Protein AF-A0A661IUL3-F1 (afdb_monomer_lite)

Secondary structure (DSSP, 8-state):
--HHHHHHHHHHHHHHHT----SEETTEEP-SS---HHHHHHHHHHHHHHHSGGGGT-HHHHHHHHHHHHHHHHHHHTT-HHHHHHHHHHHHHHHHHHHT-

Foldseek 3Di:
DPPVVVVVVVVVVVVVVPPPQDQDQLPHGDPDPDDPCLSVLLVVLLVLLCVAPLCVVCVVLSVQLSVLQNVLRVCVSVVNNVSSSVSSVVSSVSSVVSNVD

Sequence (101 aa):
MRKKDWLLMAVILGLLVAGCARRSYFGVPNEAIGVPNEFEETRAAIERAEKSPGAVYCPERVARAKELASRGARTYWACNTRMAMALLARARQLAKEAELC

Structure (mmCIF, N/CA/C/O backbone):
data_AF-A0A661IUL3-F1
#
_entry.id   AF-A0A661IUL3-F1
#
loop_
_atom_site.group_PDB
_atom_site.id
_atom_site.type_symbol
_atom_site.label_atom_id
_atom_site.label_alt_id
_atom_site.label_comp_id
_atom_site.label_asym_id
_atom_site.label_entity_id
_atom_site.label_seq_id
_atom_site.pdbx_PDB_ins_code
_atom_site.Cartn_x
_atom_site.Cartn_y
_atom_site.Cartn_z
_atom_site.occupancy
_atom_site.B_iso_or_equiv
_atom_site.auth_seq_id
_atom_site.auth_comp_id
_atom_site.auth_asym_id
_atom_site.auth_atom_id
_atom_site.pdbx_PDB_model_num
ATOM 1 N N . MET A 1 1 ? 32.103 37.236 -8.219 1.00 56.44 1 MET A N 1
ATOM 2 C CA . MET A 1 1 ? 30.647 36.964 -8.218 1.00 56.44 1 MET A CA 1
ATOM 3 C C . MET A 1 1 ? 29.949 38.099 -7.489 1.00 56.44 1 MET A C 1
ATOM 5 O O . MET A 1 1 ? 30.371 38.422 -6.383 1.00 56.44 1 MET A O 1
ATOM 9 N N . ARG A 1 2 ? 28.967 38.771 -8.102 1.00 76.31 2 ARG A N 1
ATOM 10 C CA . ARG A 1 2 ? 28.240 39.858 -7.420 1.00 76.31 2 ARG A CA 1
ATOM 11 C C . ARG A 1 2 ? 27.318 39.243 -6.361 1.00 76.31 2 ARG A C 1
ATOM 13 O O . ARG A 1 2 ? 26.835 38.131 -6.547 1.00 76.31 2 ARG A O 1
ATOM 20 N N . LYS A 1 3 ? 27.028 39.961 -5.265 1.00 68.88 3 LYS A N 1
ATOM 21 C CA . LYS A 1 3 ? 26.131 39.487 -4.177 1.00 68.88 3 LYS A CA 1
ATOM 22 C C . LYS A 1 3 ? 24.788 38.939 -4.693 1.00 68.88 3 LYS A C 1
ATOM 24 O O . LYS A 1 3 ? 24.260 37.981 -4.142 1.00 68.88 3 LYS A O 1
ATOM 29 N N . LYS A 1 4 ? 24.274 39.521 -5.782 1.00 71.88 4 LYS A N 1
ATOM 30 C CA . LYS A 1 4 ? 23.044 39.102 -6.470 1.00 71.88 4 LYS A CA 1
ATOM 31 C C . LYS A 1 4 ? 23.159 37.720 -7.133 1.00 71.88 4 LYS A C 1
ATOM 33 O O . LYS A 1 4 ? 22.201 36.958 -7.081 1.00 71.88 4 LYS A O 1
ATOM 38 N N . ASP A 1 5 ? 24.328 37.375 -7.673 1.00 78.19 5 ASP A N 1
ATOM 39 C CA . ASP A 1 5 ? 24.590 36.060 -8.278 1.00 78.19 5 ASP A CA 1
ATOM 40 C C . ASP A 1 5 ? 24.655 34.963 -7.202 1.00 78.19 5 ASP A C 1
ATOM 42 O O . ASP A 1 5 ? 24.194 33.846 -7.416 1.00 78.19 5 ASP A O 1
ATOM 46 N N . TRP A 1 6 ? 25.171 35.298 -6.012 1.00 78.69 6 TRP A N 1
ATOM 47 C CA . TRP A 1 6 ? 25.252 34.372 -4.878 1.00 78.69 6 TRP A CA 1
ATOM 48 C C . TRP A 1 6 ? 23.877 34.089 -4.254 1.00 78.69 6 TRP A C 1
ATOM 50 O O . TRP A 1 6 ? 23.557 32.942 -3.958 1.00 78.69 6 TRP A O 1
ATOM 60 N N . LEU A 1 7 ? 23.030 35.119 -4.139 1.00 79.75 7 LEU A N 1
ATOM 61 C CA . LEU A 1 7 ? 21.634 34.982 -3.706 1.00 79.75 7 LEU A CA 1
ATOM 62 C C . LEU A 1 7 ? 20.801 34.144 -4.685 1.00 79.75 7 LEU A C 1
ATOM 64 O O . LEU A 1 7 ? 20.068 33.258 -4.255 1.00 79.75 7 LEU A O 1
ATOM 68 N N . LEU A 1 8 ? 20.941 34.377 -5.994 1.00 80.94 8 LEU A N 1
ATOM 69 C CA . LEU A 1 8 ? 20.254 33.577 -7.014 1.00 80.94 8 LEU A CA 1
ATOM 70 C C . LEU A 1 8 ? 20.706 32.113 -6.982 1.00 80.94 8 LEU A C 1
ATOM 72 O O . LEU A 1 8 ? 19.863 31.221 -7.010 1.00 80.94 8 LEU A O 1
ATOM 76 N N . MET A 1 9 ? 22.009 31.859 -6.842 1.00 78.44 9 MET A N 1
ATOM 77 C CA . MET A 1 9 ? 22.530 30.497 -6.698 1.00 78.44 9 MET A CA 1
ATOM 78 C C . MET A 1 9 ? 22.034 29.804 -5.426 1.00 78.44 9 MET A C 1
ATOM 80 O O . MET A 1 9 ? 21.674 28.634 -5.487 1.00 78.44 9 MET A O 1
ATOM 84 N N . ALA A 1 10 ? 21.948 30.508 -4.294 1.00 78.94 10 ALA A N 1
ATOM 85 C CA . ALA A 1 10 ? 21.418 29.942 -3.053 1.00 78.94 10 ALA A CA 1
ATOM 86 C C . ALA A 1 10 ? 19.926 29.575 -3.161 1.00 78.94 10 ALA A C 1
ATOM 88 O O . ALA A 1 10 ? 19.511 28.530 -2.664 1.00 78.94 10 ALA A O 1
ATOM 89 N N . VAL A 1 11 ? 19.126 30.394 -3.855 1.00 77.12 11 VAL A N 1
ATOM 90 C CA . VAL A 1 11 ? 17.700 30.118 -4.100 1.00 77.12 11 VAL A CA 1
ATOM 91 C C . VAL A 1 11 ? 17.518 28.933 -5.053 1.00 77.12 11 VAL A C 1
ATOM 93 O O . VAL A 1 11 ? 16.715 28.046 -4.774 1.00 77.12 11 VAL A O 1
ATOM 96 N N . ILE A 1 12 ? 18.294 28.867 -6.139 1.00 73.38 12 ILE A N 1
ATOM 97 C CA . ILE A 1 12 ? 18.256 27.747 -7.094 1.00 73.38 12 ILE A CA 1
ATOM 98 C C . ILE A 1 12 ? 18.695 26.440 -6.414 1.00 73.38 12 ILE A C 1
ATOM 100 O O . ILE A 1 12 ? 18.043 25.411 -6.583 1.00 73.38 12 ILE A O 1
ATOM 104 N N . LEU A 1 13 ? 19.751 26.481 -5.595 1.00 68.38 13 LEU A N 1
ATOM 105 C CA . LEU A 1 13 ? 20.226 25.319 -4.843 1.00 68.38 13 LEU A CA 1
ATOM 106 C C . LEU A 1 13 ? 19.202 24.870 -3.787 1.00 68.38 13 LEU A C 1
ATOM 108 O O . LEU A 1 13 ? 18.976 23.675 -3.638 1.00 68.38 13 LEU A O 1
ATOM 112 N N . GLY A 1 14 ? 18.529 25.806 -3.108 1.00 63.72 14 GLY A N 1
ATOM 113 C CA . GLY A 1 14 ? 17.458 25.500 -2.152 1.00 63.72 14 GLY A CA 1
ATOM 114 C C . GLY A 1 14 ? 16.232 24.842 -2.797 1.00 63.72 14 GLY A C 1
ATOM 115 O O . GLY A 1 14 ? 15.665 23.909 -2.231 1.00 63.72 14 GLY A O 1
ATOM 116 N N . LEU A 1 15 ? 15.859 25.265 -4.010 1.00 61.94 15 LEU A N 1
ATOM 117 C CA . LEU A 1 15 ? 14.748 24.675 -4.768 1.00 61.94 15 LEU A CA 1
ATOM 118 C C . LEU A 1 15 ? 15.052 23.244 -5.248 1.00 61.94 15 LEU A C 1
ATOM 120 O O . LEU A 1 15 ? 14.143 22.419 -5.304 1.00 61.94 15 LEU A O 1
ATOM 124 N N . LEU A 1 16 ? 16.318 22.920 -5.533 1.00 57.91 16 LEU A N 1
ATOM 125 C CA . LEU A 1 16 ? 16.741 21.581 -5.970 1.00 57.91 16 LEU A CA 1
ATOM 126 C C . LEU A 1 16 ? 16.664 20.523 -4.854 1.00 57.91 16 LEU A C 1
ATOM 128 O O . LEU A 1 16 ? 16.401 19.357 -5.138 1.00 57.91 16 LEU A O 1
ATOM 132 N N . VAL A 1 17 ? 16.840 20.910 -3.584 1.00 56.53 17 VAL A N 1
ATOM 133 C CA . VAL A 1 17 ? 16.736 19.984 -2.434 1.00 56.53 17 VAL A CA 1
ATOM 134 C C . VAL A 1 17 ? 15.273 19.737 -2.028 1.00 56.53 17 VAL A C 1
ATOM 136 O O . VAL A 1 17 ? 14.960 18.720 -1.414 1.00 56.53 17 VAL A O 1
ATOM 139 N N . ALA A 1 18 ? 14.360 20.632 -2.418 1.00 53.41 18 ALA A N 1
ATOM 140 C CA . ALA A 1 18 ? 12.927 20.548 -2.129 1.00 53.41 18 ALA A CA 1
ATOM 141 C C . ALA A 1 18 ? 12.126 19.717 -3.150 1.00 53.41 18 ALA A C 1
ATOM 143 O O . ALA A 1 18 ? 10.898 19.658 -3.071 1.00 53.41 18 ALA A O 1
ATOM 144 N N . GLY A 1 19 ? 12.796 19.052 -4.099 1.00 51.00 19 GLY A N 1
ATOM 145 C CA . GLY A 1 19 ? 12.186 18.012 -4.922 1.00 51.00 19 GLY A CA 1
ATOM 146 C C . GLY A 1 19 ? 11.823 16.806 -4.055 1.00 51.00 19 GLY A C 1
ATOM 147 O O . GLY A 1 19 ? 12.554 15.821 -4.018 1.00 51.00 19 GLY A O 1
ATOM 148 N N . CYS A 1 20 ? 10.707 16.892 -3.328 1.00 55.75 20 CYS A N 1
ATOM 149 C CA . CYS A 1 20 ? 10.166 15.869 -2.432 1.00 55.75 20 CYS A CA 1
ATOM 150 C C . CYS A 1 20 ? 9.620 14.654 -3.205 1.00 55.75 20 CYS A C 1
ATOM 152 O O . CYS A 1 20 ? 8.486 14.224 -2.991 1.00 55.75 20 CYS A O 1
ATOM 154 N N . ALA A 1 21 ? 10.407 14.090 -4.122 1.00 59.34 21 ALA A N 1
ATOM 155 C CA . ALA A 1 21 ? 10.097 12.799 -4.706 1.00 59.34 21 ALA A CA 1
ATOM 156 C C . ALA A 1 21 ? 10.049 11.766 -3.576 1.00 59.34 21 ALA A C 1
ATOM 158 O O . ALA A 1 21 ? 10.936 11.689 -2.717 1.00 59.34 21 ALA A O 1
ATOM 159 N N . ARG A 1 22 ? 8.967 10.990 -3.541 1.00 69.44 22 ARG A N 1
ATOM 160 C CA . ARG A 1 22 ? 8.744 10.014 -2.477 1.00 69.44 22 ARG A CA 1
ATOM 161 C C . ARG A 1 22 ? 9.864 8.978 -2.497 1.00 69.44 22 ARG A C 1
ATOM 163 O O . ARG A 1 22 ? 10.106 8.352 -3.524 1.00 69.44 22 ARG A O 1
ATOM 170 N N . ARG A 1 23 ? 10.533 8.783 -1.354 1.00 79.56 23 ARG A N 1
ATOM 171 C CA . ARG A 1 23 ? 11.633 7.807 -1.231 1.00 79.56 23 ARG A CA 1
ATOM 172 C C . ARG A 1 23 ? 11.145 6.356 -1.275 1.00 79.56 23 ARG A C 1
ATOM 174 O O . ARG A 1 23 ? 11.910 5.474 -1.652 1.00 79.56 23 ARG A O 1
ATOM 181 N N . SER A 1 24 ? 9.891 6.104 -0.894 1.00 88.62 24 SER A N 1
ATOM 182 C CA . SER A 1 24 ? 9.302 4.764 -0.898 1.00 88.62 24 SER A CA 1
ATOM 183 C C . SER A 1 24 ? 7.774 4.772 -1.027 1.00 88.62 24 SER A C 1
ATOM 185 O O . SER A 1 24 ? 7.089 5.729 -0.648 1.00 88.62 24 SER A O 1
ATOM 187 N N . TYR A 1 25 ? 7.238 3.660 -1.531 1.00 91.44 25 TYR A N 1
ATOM 188 C CA . TYR A 1 25 ? 5.814 3.336 -1.556 1.00 91.44 25 TYR A CA 1
ATOM 189 C C . TYR A 1 25 ? 5.580 2.042 -0.784 1.00 91.44 25 TYR A C 1
ATOM 191 O O . TYR A 1 25 ? 6.150 1.008 -1.114 1.00 91.44 25 TYR A O 1
ATOM 199 N N . PHE A 1 26 ? 4.753 2.101 0.264 1.00 94.25 26 PHE A N 1
ATOM 200 C CA . PHE A 1 26 ? 4.426 0.936 1.101 1.00 94.25 26 PHE A CA 1
ATOM 201 C C . PHE A 1 26 ? 5.676 0.203 1.629 1.00 94.25 26 PHE A C 1
ATOM 203 O O . PHE A 1 26 ? 5.744 -1.024 1.621 1.00 94.25 26 PHE A O 1
ATOM 210 N N . GLY A 1 27 ? 6.707 0.960 2.022 1.00 92.56 27 GLY A N 1
ATOM 211 C CA . GLY A 1 27 ? 7.990 0.415 2.484 1.00 92.56 27 GLY A CA 1
ATOM 212 C C . GLY A 1 27 ? 8.911 -0.121 1.380 1.00 92.56 27 GLY A C 1
ATOM 213 O O . GLY A 1 27 ? 10.011 -0.570 1.682 1.00 92.56 27 GLY A O 1
ATOM 214 N N . VAL A 1 28 ? 8.504 -0.058 0.111 1.00 94.12 28 VAL A N 1
ATOM 215 C CA . VAL A 1 28 ? 9.327 -0.444 -1.042 1.00 94.12 28 VAL A CA 1
ATOM 216 C C . VAL A 1 28 ? 10.041 0.794 -1.582 1.00 94.12 28 VAL A C 1
ATOM 218 O O . VAL A 1 28 ? 9.360 1.797 -1.823 1.00 94.12 28 VAL A O 1
ATOM 221 N N . PRO A 1 29 ? 11.374 0.765 -1.773 1.00 92.75 29 PRO A N 1
ATOM 222 C CA . PRO A 1 29 ? 12.104 1.856 -2.410 1.00 92.75 29 PRO A CA 1
ATOM 223 C C . PRO A 1 29 ? 11.455 2.276 -3.729 1.00 92.75 29 PRO A C 1
ATOM 225 O O . PRO A 1 29 ? 10.919 1.450 -4.469 1.00 92.75 29 PRO A O 1
ATOM 228 N N . ASN A 1 30 ? 11.434 3.580 -3.982 1.00 88.88 30 ASN A N 1
ATOM 229 C CA . ASN A 1 30 ? 10.892 4.102 -5.225 1.00 88.88 30 ASN A CA 1
ATOM 230 C C . ASN A 1 30 ? 11.880 3.860 -6.378 1.00 88.88 30 ASN A C 1
ATOM 232 O O . ASN A 1 30 ? 13.030 4.283 -6.287 1.00 88.88 30 ASN A O 1
ATOM 236 N N . GLU A 1 31 ? 11.417 3.222 -7.455 1.00 88.31 31 GLU A N 1
ATOM 237 C CA . GLU A 1 31 ? 12.221 2.906 -8.649 1.00 88.31 31 GLU A CA 1
ATOM 238 C C . GLU A 1 31 ? 11.771 3.693 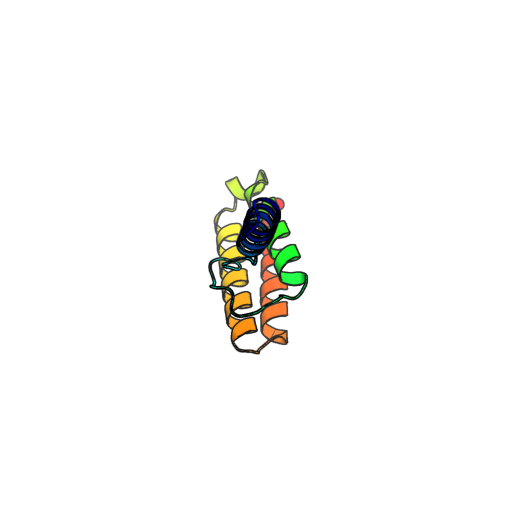-9.897 1.00 88.31 31 GLU A C 1
ATOM 240 O O . GLU A 1 31 ? 12.299 3.482 -10.986 1.00 88.31 31 GLU A O 1
ATOM 245 N N . ALA A 1 32 ? 10.823 4.632 -9.760 1.00 81.31 32 ALA A N 1
ATOM 246 C CA . ALA A 1 32 ? 10.352 5.458 -10.874 1.00 81.31 32 ALA A CA 1
ATOM 247 C C . ALA A 1 32 ? 10.191 6.945 -10.524 1.00 81.31 32 ALA A C 1
ATOM 249 O O . ALA A 1 32 ? 10.035 7.339 -9.367 1.00 81.31 32 ALA A O 1
ATOM 250 N N . ILE A 1 33 ? 10.175 7.782 -11.567 1.00 77.75 33 ILE A N 1
ATOM 251 C CA . ILE A 1 33 ? 9.924 9.232 -11.464 1.00 77.75 33 ILE A CA 1
ATOM 252 C C . ILE A 1 33 ? 8.472 9.508 -11.033 1.00 77.75 33 ILE A C 1
ATOM 254 O O . ILE A 1 33 ? 8.210 10.469 -10.313 1.00 77.75 33 ILE A O 1
ATOM 258 N N . GLY A 1 34 ? 7.534 8.649 -11.437 1.00 82.06 34 GLY A N 1
ATOM 259 C CA . GLY A 1 34 ? 6.119 8.756 -11.099 1.00 82.06 34 GLY A CA 1
ATOM 260 C C . GLY A 1 34 ? 5.451 7.389 -10.991 1.00 82.06 34 GLY A C 1
ATOM 261 O O . GLY A 1 34 ? 5.961 6.386 -11.496 1.00 82.06 34 GLY A O 1
ATOM 262 N N . VAL A 1 35 ? 4.299 7.363 -10.326 1.00 90.94 35 VAL A N 1
ATOM 263 C CA . VAL A 1 35 ? 3.457 6.175 -10.165 1.00 90.94 35 VAL A CA 1
ATOM 264 C C . VAL A 1 35 ? 2.032 6.465 -10.633 1.00 90.94 35 VAL A C 1
ATOM 266 O O . VAL A 1 35 ? 1.617 7.625 -10.622 1.00 90.94 35 VAL A O 1
ATOM 269 N N . PRO A 1 36 ? 1.267 5.431 -11.010 1.00 93.81 36 PRO A N 1
ATOM 270 C CA . PRO A 1 36 ? -0.167 5.548 -11.236 1.00 93.81 36 PRO A CA 1
ATOM 271 C C . PRO A 1 36 ? -0.916 6.025 -9.980 1.00 93.81 36 PRO A C 1
ATOM 273 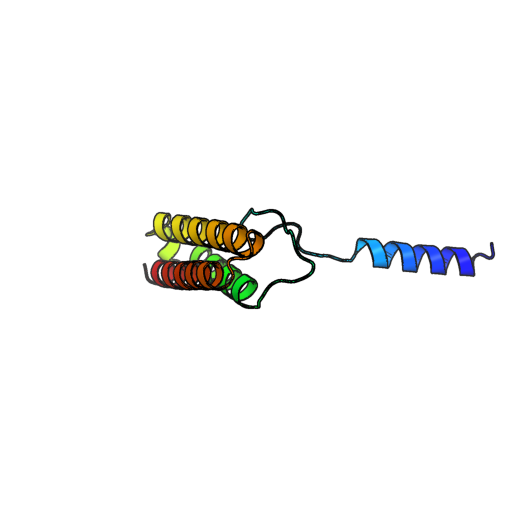O O . PRO A 1 36 ? -0.473 5.789 -8.850 1.00 93.81 36 PRO A O 1
ATOM 276 N N . ASN A 1 37 ? -2.075 6.660 -10.175 1.00 95.88 37 ASN A N 1
ATOM 277 C CA . ASN A 1 37 ? -2.894 7.231 -9.096 1.00 95.88 37 ASN A CA 1
ATOM 278 C C . ASN A 1 37 ? -3.300 6.194 -8.036 1.00 95.88 37 ASN A C 1
ATOM 280 O O . ASN A 1 37 ? -3.443 6.522 -6.857 1.00 95.88 37 ASN A O 1
ATOM 284 N N . GLU A 1 38 ? -3.410 4.925 -8.425 1.00 96.94 38 GLU A N 1
ATOM 285 C CA . GLU A 1 38 ? -3.771 3.799 -7.570 1.00 96.94 38 GLU A CA 1
ATOM 286 C C . GLU A 1 38 ? -2.829 3.643 -6.369 1.00 96.94 38 GLU A C 1
ATOM 288 O O . GLU A 1 38 ? -3.249 3.134 -5.327 1.00 96.94 38 GLU A O 1
ATOM 293 N N . PHE A 1 39 ? -1.575 4.094 -6.472 1.00 96.56 39 PHE A N 1
ATOM 294 C CA . PHE A 1 39 ? -0.648 4.122 -5.339 1.00 96.56 39 PHE A CA 1
ATOM 295 C C . PHE A 1 39 ? -1.110 5.103 -4.254 1.00 96.56 39 PHE A C 1
ATOM 297 O O . PHE A 1 39 ? -1.142 4.749 -3.074 1.00 96.56 39 PHE A O 1
ATOM 304 N N . GLU A 1 40 ? -1.499 6.320 -4.629 1.00 95.25 40 GLU A N 1
ATOM 305 C CA . GLU A 1 40 ? -1.988 7.314 -3.668 1.00 95.25 40 GLU A CA 1
ATOM 306 C C . GLU A 1 40 ? -3.364 6.923 -3.121 1.00 95.25 40 GLU A C 1
ATOM 308 O O . GLU A 1 40 ? -3.586 6.998 -1.914 1.00 95.25 40 GLU A O 1
ATOM 313 N N . GLU A 1 41 ? -4.256 6.398 -3.965 1.00 97.88 41 GLU A N 1
ATOM 314 C CA . GLU A 1 41 ? -5.558 5.888 -3.523 1.00 97.88 41 GLU A CA 1
ATOM 315 C C . GLU A 1 41 ? -5.417 4.741 -2.513 1.00 97.88 41 GLU A C 1
ATOM 317 O O . GLU A 1 41 ? -6.149 4.681 -1.522 1.00 97.88 41 GLU A O 1
ATOM 322 N N . THR A 1 42 ? -4.464 3.832 -2.746 1.00 98.31 42 THR A N 1
ATOM 323 C CA . THR A 1 42 ? -4.196 2.705 -1.843 1.00 98.31 42 THR A CA 1
ATOM 324 C C . THR A 1 42 ? -3.599 3.174 -0.527 1.00 98.31 42 THR A C 1
ATOM 326 O O . THR A 1 42 ? -4.024 2.703 0.527 1.00 98.31 42 THR A O 1
ATOM 329 N N . ARG A 1 43 ? -2.675 4.143 -0.558 1.00 97.12 43 ARG A N 1
ATOM 330 C CA . ARG A 1 43 ? -2.157 4.768 0.665 1.00 97.12 43 ARG A CA 1
ATOM 331 C C . ARG A 1 43 ? -3.283 5.410 1.465 1.00 97.12 43 ARG A C 1
ATOM 333 O O . ARG A 1 43 ? -3.426 5.098 2.640 1.00 97.12 43 ARG A O 1
ATOM 340 N N . ALA A 1 44 ? -4.100 6.242 0.824 1.00 97.44 44 ALA A N 1
ATOM 341 C CA . ALA A 1 44 ? -5.193 6.935 1.492 1.00 97.44 44 ALA A CA 1
ATOM 342 C C . ALA A 1 44 ? -6.201 5.954 2.115 1.00 97.44 44 ALA A C 1
ATOM 344 O O . ALA A 1 44 ? -6.700 6.206 3.207 1.00 97.44 44 ALA A O 1
ATOM 345 N N . ALA A 1 45 ? -6.491 4.828 1.453 1.00 97.75 45 ALA A N 1
ATOM 346 C CA . ALA A 1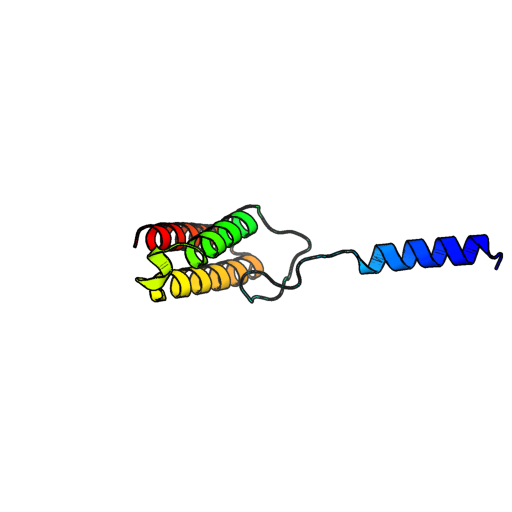 45 ? -7.352 3.789 2.017 1.00 97.75 45 ALA A CA 1
ATOM 347 C C . ALA A 1 45 ? -6.739 3.121 3.256 1.00 97.75 45 ALA A C 1
ATOM 349 O O . ALA A 1 45 ? -7.423 2.971 4.262 1.00 97.75 45 ALA A O 1
ATOM 350 N N . ILE A 1 46 ? -5.454 2.760 3.210 1.00 97.44 46 ILE A N 1
ATOM 351 C CA . ILE A 1 46 ? -4.765 2.162 4.362 1.00 97.44 46 ILE A CA 1
ATOM 352 C C . ILE A 1 46 ? -4.698 3.156 5.529 1.00 97.44 46 ILE A C 1
ATOM 354 O O . ILE A 1 46 ? -5.007 2.777 6.651 1.00 97.44 46 ILE A O 1
ATOM 358 N N . GLU A 1 47 ? -4.371 4.424 5.271 1.00 96.38 47 GLU A N 1
ATOM 359 C CA . GLU A 1 47 ? -4.299 5.460 6.310 1.00 96.38 47 GLU A CA 1
ATOM 360 C C . GLU A 1 47 ? -5.659 5.740 6.963 1.00 96.38 47 GLU A C 1
ATOM 362 O O . GLU A 1 47 ? -5.724 6.023 8.161 1.00 96.38 47 GLU A O 1
ATOM 367 N N . ARG A 1 48 ? -6.757 5.679 6.197 1.00 96.31 48 ARG A N 1
ATOM 368 C CA . ARG A 1 48 ? -8.110 5.778 6.764 1.00 96.31 48 ARG A CA 1
ATOM 369 C C . ARG A 1 48 ? -8.446 4.564 7.617 1.00 96.31 48 ARG A C 1
ATOM 371 O O . ARG A 1 48 ? -8.917 4.750 8.735 1.00 96.31 48 ARG A O 1
ATOM 378 N N . ALA A 1 49 ? -8.143 3.360 7.132 1.00 96.25 49 ALA A N 1
ATOM 379 C CA . ALA A 1 49 ? -8.331 2.134 7.894 1.00 96.25 49 ALA A CA 1
ATOM 380 C C . ALA A 1 49 ? -7.573 2.182 9.222 1.00 96.25 49 ALA A C 1
ATOM 382 O O . ALA A 1 49 ? -8.185 1.991 10.263 1.00 96.25 49 ALA A O 1
ATOM 383 N N . GLU A 1 50 ? -6.291 2.550 9.223 1.00 95.00 50 GLU A N 1
ATOM 384 C CA . GLU A 1 50 ? -5.482 2.690 10.444 1.00 95.00 50 GLU A CA 1
ATOM 385 C C . GLU A 1 50 ? -6.066 3.656 11.480 1.00 95.00 50 GLU A C 1
ATOM 387 O O . GLU A 1 50 ? -5.884 3.454 12.677 1.00 95.00 50 GLU A O 1
ATOM 392 N N . LYS A 1 51 ? -6.740 4.715 11.024 1.00 94.94 51 LYS A N 1
ATOM 393 C CA . LYS A 1 51 ? -7.352 5.736 11.885 1.00 94.94 51 LYS A CA 1
ATOM 394 C C . LYS A 1 51 ? -8.794 5.408 12.272 1.00 94.94 51 LYS A C 1
ATOM 396 O O . LYS A 1 51 ? -9.389 6.150 13.051 1.00 94.94 51 LYS A O 1
ATOM 401 N N . SER A 1 52 ? -9.373 4.354 11.705 1.00 94.12 52 SER A N 1
ATOM 402 C CA . SER A 1 52 ? -10.754 3.968 11.973 1.00 94.12 52 SER A CA 1
ATOM 403 C C . SER A 1 52 ? -10.890 3.278 13.338 1.00 94.12 52 SER A C 1
ATOM 405 O O . SER A 1 52 ? -9.956 2.599 13.774 1.00 94.12 52 SER A O 1
ATOM 407 N N . PRO A 1 53 ? -12.058 3.379 14.000 1.00 91.06 53 PRO A N 1
ATOM 408 C CA . PRO A 1 53 ? -12.351 2.586 15.194 1.00 91.06 53 PRO A CA 1
ATOM 409 C C . PRO A 1 53 ? -12.224 1.073 14.947 1.00 91.06 53 PRO A C 1
ATOM 411 O O . PRO A 1 53 ? -11.734 0.352 15.814 1.00 91.06 53 PRO A O 1
ATOM 414 N N . GLY A 1 54 ? -12.586 0.608 13.746 1.00 85.38 54 GLY A N 1
ATOM 415 C CA . GLY A 1 54 ? -12.552 -0.805 13.366 1.00 85.38 54 GLY A CA 1
ATOM 416 C C . GLY A 1 54 ? -11.168 -1.438 13.309 1.00 85.38 54 GLY A C 1
ATOM 417 O O . GLY A 1 54 ? -11.004 -2.630 13.586 1.00 85.38 54 GLY A O 1
ATOM 418 N N . ALA A 1 55 ? -10.124 -0.646 13.051 1.00 85.94 55 ALA A N 1
ATOM 419 C CA . ALA A 1 55 ? -8.752 -1.151 13.066 1.00 85.94 55 ALA A CA 1
ATOM 420 C C . ALA A 1 55 ? -8.289 -1.633 14.447 1.00 85.94 55 ALA A C 1
ATOM 422 O O . ALA A 1 55 ? -7.371 -2.451 14.512 1.00 85.94 55 ALA A O 1
ATOM 423 N N . VAL A 1 56 ? -8.927 -1.181 15.535 1.00 87.44 56 VAL A N 1
ATOM 424 C CA . VAL A 1 56 ? -8.672 -1.703 16.888 1.00 87.44 56 VAL A CA 1
ATOM 425 C C . VAL A 1 56 ? -9.089 -3.172 16.988 1.00 87.44 56 VAL A C 1
ATOM 427 O O . VAL A 1 56 ? -8.420 -3.954 17.663 1.00 87.44 56 VAL A O 1
ATOM 430 N N . TYR A 1 57 ? -10.161 -3.555 16.293 1.00 87.19 57 TYR A N 1
ATOM 431 C CA . TYR A 1 57 ? -10.731 -4.901 16.345 1.00 87.19 57 TYR A CA 1
ATOM 432 C C . TYR A 1 57 ? -10.169 -5.837 15.270 1.00 87.19 57 TYR A C 1
ATOM 434 O O . TYR A 1 57 ? -10.107 -7.042 15.498 1.00 87.19 57 TYR A O 1
ATOM 442 N N . CYS A 1 58 ? -9.718 -5.294 14.133 1.00 89.88 58 CYS A N 1
ATOM 443 C CA . CYS A 1 58 ? -9.172 -6.065 13.009 1.00 89.88 58 CYS A CA 1
ATOM 444 C C . CYS A 1 58 ? -7.768 -5.592 12.562 1.00 89.88 58 CYS A C 1
ATOM 446 O O . CYS A 1 58 ? -7.569 -5.257 11.381 1.00 89.88 58 CYS A O 1
ATOM 448 N N . PRO A 1 59 ? -6.760 -5.560 13.456 1.00 92.81 59 PRO A N 1
ATOM 449 C CA . PRO A 1 59 ? -5.411 -5.100 13.113 1.00 92.81 59 PRO A CA 1
ATOM 450 C C . PRO A 1 59 ? -4.742 -5.971 12.035 1.00 92.81 59 PRO A C 1
ATOM 452 O O . PRO A 1 59 ? -3.956 -5.481 11.217 1.00 92.81 59 PRO A O 1
ATOM 455 N N . GLU A 1 60 ? -5.080 -7.259 11.971 1.00 94.75 60 GLU A N 1
ATOM 456 C CA . GLU A 1 60 ? -4.558 -8.208 10.990 1.00 94.75 60 GLU A CA 1
ATOM 457 C C . GLU A 1 60 ? -5.014 -7.891 9.561 1.00 94.75 60 GLU A C 1
ATOM 459 O O . GLU A 1 60 ? -4.273 -8.143 8.605 1.00 94.75 60 GLU A O 1
ATOM 464 N N . ARG A 1 61 ? -6.201 -7.294 9.390 1.00 94.12 61 ARG A N 1
ATOM 465 C CA . ARG A 1 61 ? -6.688 -6.869 8.071 1.00 94.12 61 ARG A CA 1
ATOM 466 C C . ARG A 1 61 ? -5.900 -5.676 7.555 1.00 94.12 61 ARG A C 1
ATOM 468 O O . ARG A 1 61 ? -5.471 -5.685 6.402 1.00 94.12 61 ARG A O 1
ATOM 475 N N . VAL A 1 62 ? -5.630 -4.694 8.413 1.00 95.88 62 VAL A N 1
ATOM 476 C CA . VAL A 1 62 ? -4.777 -3.550 8.061 1.00 95.88 62 VAL A CA 1
ATOM 477 C C . VAL A 1 62 ? -3.357 -4.020 7.731 1.00 95.88 62 VAL A C 1
ATOM 479 O O . VAL A 1 62 ? -2.776 -3.587 6.733 1.00 95.88 62 VAL A O 1
ATOM 482 N N . ALA A 1 63 ? -2.808 -4.961 8.507 1.00 96.69 63 ALA A N 1
ATOM 483 C CA . ALA A 1 63 ? -1.491 -5.540 8.244 1.00 96.69 63 ALA A CA 1
ATOM 484 C C . ALA A 1 63 ? -1.425 -6.239 6.873 1.00 96.69 63 ALA A C 1
ATOM 486 O O . ALA A 1 63 ? -0.523 -5.965 6.078 1.00 96.69 63 ALA A O 1
ATOM 487 N N . ARG A 1 64 ? -2.419 -7.073 6.544 1.00 97.56 64 ARG A N 1
ATOM 488 C CA . ARG A 1 64 ? -2.514 -7.727 5.228 1.00 97.56 64 ARG A CA 1
ATOM 489 C C . ARG A 1 64 ? -2.714 -6.729 4.085 1.00 97.56 64 ARG A C 1
ATOM 491 O O . ARG A 1 64 ? -2.189 -6.943 2.993 1.00 97.56 64 ARG A O 1
ATOM 498 N N . ALA A 1 65 ? -3.439 -5.632 4.312 1.00 97.94 65 ALA A N 1
ATOM 499 C CA . ALA A 1 65 ? -3.622 -4.588 3.305 1.00 97.94 65 ALA A CA 1
ATOM 500 C C . ALA A 1 65 ? -2.277 -3.931 2.959 1.00 97.94 65 ALA A C 1
ATOM 502 O O . ALA A 1 65 ? -1.945 -3.780 1.782 1.00 97.94 65 ALA A O 1
ATOM 503 N N . LYS A 1 66 ? -1.458 -3.625 3.976 1.00 98.19 66 LYS A N 1
ATOM 504 C CA . LYS A 1 66 ? -0.089 -3.120 3.791 1.00 98.19 66 LYS A CA 1
ATOM 505 C C . LYS A 1 66 ? 0.797 -4.114 3.050 1.00 98.19 66 LYS A C 1
ATOM 507 O O . LYS A 1 66 ? 1.485 -3.716 2.115 1.00 98.19 66 LYS A O 1
ATOM 512 N N . GLU A 1 67 ? 0.752 -5.393 3.419 1.00 98.44 67 GLU A N 1
ATOM 513 C CA . GLU A 1 67 ? 1.540 -6.441 2.761 1.00 98.44 67 GLU A CA 1
ATOM 514 C C . GLU A 1 67 ? 1.209 -6.549 1.264 1.00 98.44 67 GLU A C 1
ATOM 516 O O . GLU A 1 67 ? 2.110 -6.563 0.417 1.00 98.44 67 GLU A O 1
ATOM 521 N N . LEU A 1 68 ? -0.085 -6.564 0.925 1.00 98.56 68 LEU A N 1
ATOM 522 C CA . LEU A 1 68 ? -0.553 -6.560 -0.461 1.00 98.56 68 LEU A CA 1
ATOM 523 C C . LEU A 1 68 ? -0.093 -5.309 -1.210 1.00 98.56 68 LEU A C 1
ATOM 525 O O . LEU A 1 68 ? 0.340 -5.424 -2.356 1.00 98.56 68 LEU A O 1
ATOM 529 N N . ALA A 1 69 ? -0.128 -4.140 -0.568 1.00 98.25 69 ALA A N 1
ATOM 530 C CA . ALA A 1 69 ? 0.339 -2.898 -1.172 1.00 98.25 69 ALA A CA 1
ATOM 531 C C . ALA A 1 69 ? 1.856 -2.922 -1.445 1.00 98.25 69 ALA A C 1
ATOM 533 O O . ALA A 1 69 ? 2.287 -2.585 -2.550 1.00 98.25 69 ALA A O 1
ATOM 534 N N . SER A 1 70 ? 2.668 -3.417 -0.503 1.00 98.38 70 SER A N 1
ATOM 535 C CA . SER A 1 70 ? 4.108 -3.627 -0.711 1.00 98.38 70 SER A CA 1
ATOM 536 C C . SER A 1 70 ? 4.383 -4.614 -1.848 1.00 98.38 70 SER A C 1
ATOM 538 O O . SER A 1 70 ? 5.266 -4.391 -2.678 1.00 98.38 70 SER A O 1
ATOM 540 N N . ARG A 1 71 ? 3.624 -5.715 -1.925 1.00 98.44 71 ARG A N 1
ATOM 541 C CA . ARG A 1 71 ? 3.747 -6.678 -3.028 1.00 98.44 71 ARG A CA 1
ATOM 542 C C . ARG A 1 71 ? 3.342 -6.050 -4.361 1.00 98.44 71 ARG A C 1
ATOM 544 O O . ARG A 1 71 ? 4.029 -6.278 -5.354 1.00 98.44 71 ARG A O 1
ATOM 551 N N . GLY A 1 72 ? 2.279 -5.247 -4.375 1.00 98.06 72 GLY A N 1
ATOM 552 C CA . GLY A 1 72 ? 1.836 -4.476 -5.535 1.00 98.06 72 GLY A CA 1
ATOM 553 C C . GLY A 1 72 ? 2.932 -3.550 -6.056 1.00 98.06 72 GLY A C 1
ATOM 554 O O . GLY A 1 72 ? 3.263 -3.624 -7.235 1.00 98.06 72 GLY A O 1
ATOM 555 N N . ALA A 1 73 ? 3.572 -2.774 -5.174 1.00 97.56 73 ALA A N 1
ATOM 556 C CA . ALA A 1 73 ? 4.692 -1.906 -5.543 1.00 97.56 73 ALA A CA 1
ATOM 557 C C . ALA A 1 73 ? 5.873 -2.686 -6.144 1.00 97.56 73 ALA A C 1
ATOM 559 O O . ALA A 1 73 ? 6.300 -2.368 -7.249 1.00 97.56 73 ALA A O 1
ATOM 560 N N . ARG A 1 74 ? 6.336 -3.766 -5.493 1.00 97.56 74 ARG A N 1
ATOM 561 C CA . ARG A 1 74 ? 7.401 -4.630 -6.052 1.00 97.56 74 ARG A CA 1
ATOM 562 C C . ARG A 1 74 ? 7.035 -5.205 -7.422 1.00 97.56 74 ARG A C 1
ATOM 564 O O . ARG A 1 74 ? 7.874 -5.300 -8.307 1.00 97.56 74 ARG A O 1
ATOM 571 N N . THR A 1 75 ? 5.772 -5.587 -7.596 1.00 97.75 75 THR A N 1
ATOM 572 C CA . THR A 1 75 ? 5.270 -6.158 -8.853 1.00 97.75 75 THR A CA 1
ATOM 573 C C . THR A 1 75 ? 5.211 -5.109 -9.967 1.00 97.75 75 THR A C 1
ATOM 575 O O . THR A 1 75 ? 5.467 -5.432 -11.124 1.00 97.75 75 THR A O 1
ATOM 578 N N . TYR A 1 76 ? 4.911 -3.853 -9.624 1.00 96.81 76 TYR A N 1
ATOM 579 C CA . TYR A 1 76 ? 4.937 -2.736 -10.566 1.00 96.81 76 TYR A CA 1
ATOM 580 C C . TYR A 1 76 ? 6.366 -2.432 -11.027 1.00 96.81 76 TYR A C 1
ATOM 582 O O . TYR A 1 76 ? 6.592 -2.305 -12.227 1.00 96.81 76 TYR A O 1
ATOM 590 N N . TRP A 1 77 ? 7.328 -2.403 -10.098 1.00 95.00 77 TRP A N 1
ATOM 591 C CA . TRP A 1 77 ? 8.753 -2.230 -10.413 1.00 95.00 77 TRP A CA 1
ATOM 592 C C . TRP A 1 77 ? 9.311 -3.362 -11.276 1.00 95.00 77 TRP A C 1
ATOM 594 O O . TRP A 1 77 ? 10.096 -3.117 -12.183 1.00 95.00 77 TRP A O 1
ATOM 604 N N . ALA A 1 78 ? 8.802 -4.584 -11.106 1.00 96.12 78 ALA A N 1
ATOM 605 C CA . ALA A 1 78 ? 9.077 -5.714 -11.994 1.00 96.12 78 ALA A CA 1
ATOM 606 C C . ALA A 1 78 ? 8.321 -5.656 -13.346 1.00 96.12 78 ALA A C 1
ATOM 608 O O . ALA A 1 78 ? 8.152 -6.683 -14.004 1.00 96.12 78 ALA A O 1
ATOM 609 N N . CYS A 1 79 ? 7.821 -4.484 -13.750 1.00 94.81 79 CYS A N 1
ATOM 610 C CA . CYS A 1 79 ? 7.097 -4.227 -15.000 1.00 94.81 79 CYS A CA 1
ATOM 611 C C . CYS A 1 79 ? 5.807 -5.046 -15.204 1.00 94.81 79 CYS A C 1
ATOM 613 O O . CYS A 1 79 ? 5.304 -5.147 -16.324 1.00 94.81 79 CYS A O 1
ATOM 615 N N . ASN A 1 80 ? 5.217 -5.605 -14.141 1.00 97.06 80 ASN A N 1
ATOM 616 C CA . ASN A 1 80 ? 3.945 -6.327 -14.219 1.00 97.06 80 ASN A CA 1
ATOM 617 C C . ASN A 1 80 ? 2.784 -5.454 -13.723 1.00 97.06 80 ASN A C 1
ATOM 619 O O . ASN A 1 80 ? 2.193 -5.673 -12.661 1.00 97.06 80 ASN A O 1
ATOM 623 N N . THR A 1 81 ? 2.439 -4.443 -14.520 1.00 96.44 81 THR A N 1
ATOM 624 C CA . THR A 1 81 ? 1.454 -3.416 -14.156 1.00 96.44 81 THR A CA 1
ATOM 625 C C . THR A 1 81 ? 0.075 -3.995 -13.849 1.00 96.44 81 THR A C 1
ATOM 627 O O . THR A 1 81 ? -0.530 -3.630 -12.845 1.00 96.44 81 THR A O 1
ATOM 630 N N . ARG A 1 82 ? -0.424 -4.938 -14.661 1.00 97.75 82 ARG A N 1
ATOM 631 C CA . ARG A 1 82 ? -1.766 -5.515 -14.464 1.00 97.75 82 ARG A CA 1
ATOM 632 C C . ARG A 1 82 ? -1.885 -6.229 -13.117 1.00 97.75 82 ARG A C 1
ATOM 634 O O . ARG A 1 82 ? -2.863 -6.020 -12.400 1.00 97.75 82 ARG A O 1
ATOM 641 N N . MET A 1 83 ? -0.895 -7.052 -12.765 1.00 98.00 83 MET A N 1
ATOM 642 C CA . MET A 1 83 ? -0.881 -7.745 -11.476 1.00 98.00 83 MET A CA 1
ATOM 643 C C . MET A 1 83 ? -0.698 -6.757 -10.321 1.00 98.00 83 MET A C 1
ATOM 645 O O . MET A 1 83 ? -1.371 -6.879 -9.299 1.00 98.00 83 MET A O 1
ATOM 649 N N . ALA A 1 84 ? 0.162 -5.750 -10.489 1.00 98.12 84 ALA A N 1
ATOM 650 C CA . ALA A 1 84 ? 0.352 -4.712 -9.485 1.00 98.12 84 ALA A CA 1
ATOM 651 C C . ALA A 1 84 ? -0.954 -3.973 -9.163 1.00 98.12 84 ALA A C 1
ATOM 653 O O . ALA A 1 84 ? -1.322 -3.872 -7.994 1.00 98.12 84 ALA A O 1
ATOM 654 N N . MET A 1 85 ? -1.700 -3.532 -10.181 1.00 98.38 85 MET A N 1
ATOM 655 C CA . MET A 1 85 ? -2.977 -2.837 -9.979 1.00 98.38 85 MET A CA 1
ATOM 656 C C . MET A 1 85 ? -4.026 -3.733 -9.316 1.00 98.38 85 MET A C 1
ATOM 658 O O . MET A 1 85 ? -4.766 -3.268 -8.449 1.00 98.38 85 MET A O 1
ATOM 662 N N . ALA A 1 86 ? -4.053 -5.029 -9.643 1.00 98.62 86 ALA A N 1
ATOM 663 C CA . ALA A 1 86 ? -4.928 -5.988 -8.972 1.00 98.62 86 ALA A CA 1
ATOM 664 C C . ALA A 1 86 ? -4.583 -6.142 -7.477 1.00 98.62 86 ALA A C 1
ATOM 666 O O . ALA A 1 86 ? -5.479 -6.153 -6.630 1.00 98.62 86 ALA A O 1
ATOM 667 N N . LEU A 1 87 ? -3.290 -6.202 -7.135 1.00 98.75 87 LEU A N 1
ATOM 668 C CA . LEU A 1 87 ? -2.822 -6.257 -5.746 1.00 98.75 87 LEU A CA 1
ATOM 669 C C . LEU A 1 87 ? -3.172 -4.975 -4.974 1.00 98.75 87 LEU A C 1
ATOM 671 O O . LEU A 1 87 ? -3.678 -5.061 -3.855 1.00 98.75 87 LEU A O 1
ATOM 675 N N . LEU A 1 88 ? -2.976 -3.800 -5.581 1.00 98.56 88 LEU A N 1
ATOM 676 C CA . LEU A 1 88 ? -3.342 -2.506 -4.991 1.00 98.56 88 LEU A CA 1
ATOM 677 C C . LEU A 1 88 ? -4.863 -2.366 -4.800 1.00 98.56 88 LEU A C 1
ATOM 679 O O . LEU A 1 88 ? -5.327 -1.894 -3.763 1.00 98.56 88 LEU A O 1
ATOM 683 N N . ALA A 1 89 ? -5.670 -2.830 -5.757 1.00 98.69 89 ALA A N 1
ATOM 684 C CA . ALA A 1 89 ? -7.125 -2.881 -5.610 1.00 98.69 89 ALA A CA 1
ATOM 685 C C . ALA A 1 89 ? -7.554 -3.800 -4.455 1.00 98.69 89 ALA A C 1
ATOM 687 O O . ALA A 1 89 ? -8.402 -3.419 -3.646 1.00 98.69 89 ALA A O 1
ATOM 688 N N . ARG A 1 90 ? -6.930 -4.978 -4.319 1.00 98.62 90 ARG A N 1
ATOM 689 C CA . ARG A 1 90 ? -7.216 -5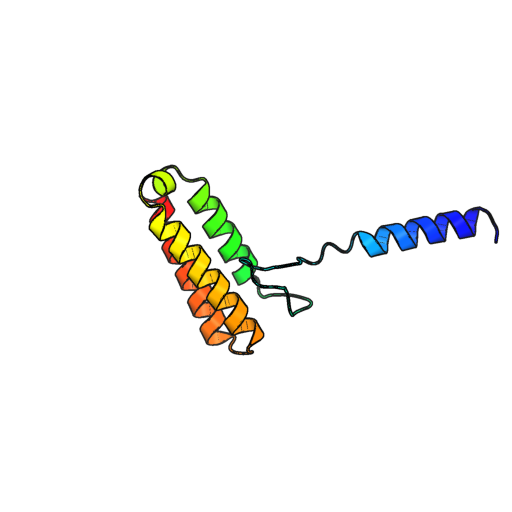.887 -3.201 1.00 98.62 90 ARG A CA 1
ATOM 690 C C . ARG A 1 90 ? -6.801 -5.292 -1.855 1.00 98.62 90 ARG A C 1
ATOM 692 O O . ARG A 1 90 ? -7.535 -5.457 -0.886 1.00 98.62 90 ARG A O 1
ATOM 699 N N . ALA A 1 91 ? -5.674 -4.581 -1.801 1.00 98.56 91 ALA A N 1
ATOM 700 C CA . ALA A 1 91 ? -5.245 -3.855 -0.608 1.00 98.56 91 ALA A CA 1
ATOM 701 C C . ALA A 1 91 ? -6.283 -2.802 -0.181 1.00 98.56 91 ALA A C 1
ATOM 703 O O . ALA A 1 91 ? -6.675 -2.778 0.984 1.00 98.56 91 ALA A O 1
ATOM 704 N N . ARG A 1 92 ? -6.796 -1.995 -1.124 1.00 98.44 92 ARG A N 1
ATOM 705 C CA . ARG A 1 92 ? -7.869 -1.012 -0.869 1.00 98.44 92 ARG A CA 1
ATOM 706 C C . ARG A 1 92 ? -9.142 -1.658 -0.337 1.00 98.44 92 ARG A C 1
ATOM 708 O O . ARG A 1 92 ? -9.721 -1.158 0.623 1.00 98.44 92 ARG A O 1
ATOM 715 N N . GLN A 1 93 ? -9.558 -2.768 -0.942 1.00 98.06 93 GLN A N 1
ATOM 716 C CA . GLN A 1 93 ? -10.741 -3.505 -0.502 1.00 98.06 93 GLN A CA 1
ATOM 717 C C . GLN A 1 93 ? -10.582 -3.998 0.942 1.00 98.06 93 GLN A C 1
ATOM 719 O O . GLN A 1 93 ? -11.464 -3.784 1.767 1.00 98.06 93 GLN A O 1
ATOM 724 N N . LEU A 1 94 ? -9.432 -4.593 1.267 1.00 97.25 94 LEU A N 1
ATOM 725 C CA . LEU A 1 94 ? -9.170 -5.111 2.608 1.00 97.25 94 LEU A CA 1
ATOM 726 C C . LEU A 1 94 ? -9.063 -3.993 3.659 1.00 97.25 94 LEU A C 1
ATOM 728 O O . LEU A 1 94 ? -9.527 -4.164 4.782 1.00 97.25 94 LEU A O 1
ATOM 732 N N . ALA A 1 95 ? -8.491 -2.845 3.288 1.00 97.25 95 ALA A N 1
ATOM 733 C CA . ALA A 1 95 ? -8.462 -1.659 4.139 1.00 97.25 95 ALA A CA 1
ATOM 734 C C . ALA A 1 95 ? -9.884 -1.158 4.444 1.00 97.25 95 ALA A C 1
ATOM 736 O O . ALA A 1 95 ? -10.216 -0.930 5.601 1.00 97.25 95 ALA A O 1
ATOM 737 N N . LYS A 1 96 ? -10.758 -1.087 3.432 1.00 96.12 96 LYS A N 1
ATOM 738 C CA . LYS A 1 96 ? -12.160 -0.690 3.620 1.00 96.12 96 LYS A CA 1
ATOM 739 C C . LYS A 1 96 ? -12.950 -1.679 4.479 1.00 96.12 96 LYS A C 1
ATOM 741 O O . LYS A 1 96 ? -13.817 -1.274 5.239 1.00 96.12 96 LYS A O 1
ATOM 746 N N . GLU A 1 97 ? -12.653 -2.970 4.381 1.00 94.62 97 GLU A N 1
ATOM 747 C CA . GLU A 1 97 ? -13.243 -3.969 5.276 1.00 94.62 97 GLU A CA 1
ATOM 748 C C . GLU A 1 97 ? -12.775 -3.796 6.725 1.00 94.62 97 GLU A C 1
ATOM 750 O O . GLU A 1 97 ? -13.565 -4.007 7.635 1.00 94.62 97 GLU A O 1
ATOM 755 N N . ALA A 1 98 ? -11.519 -3.396 6.947 1.00 94.94 98 ALA A N 1
ATOM 756 C CA . ALA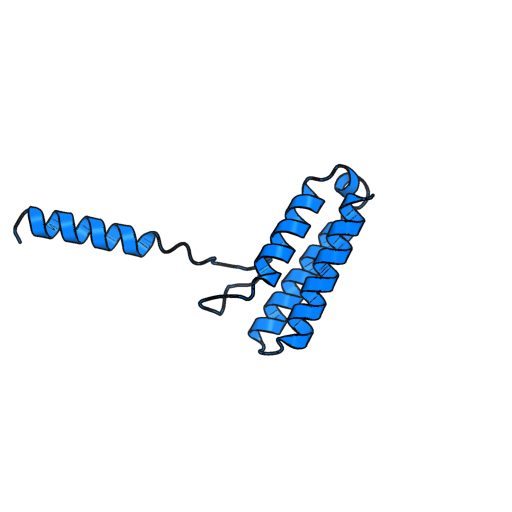 A 1 98 ? -11.009 -3.114 8.288 1.00 94.94 98 ALA A CA 1
ATOM 757 C C . ALA A 1 98 ? -11.650 -1.864 8.917 1.00 94.94 98 ALA A C 1
ATOM 759 O O . ALA A 1 98 ? -11.814 -1.827 10.130 1.00 94.94 98 ALA A O 1
ATOM 760 N N . GLU A 1 99 ? -12.048 -0.874 8.106 1.00 93.62 99 GLU A N 1
ATOM 761 C CA . GLU A 1 99 ? -12.815 0.297 8.570 1.00 93.62 99 GLU A CA 1
ATOM 762 C C . GLU A 1 99 ? -14.197 -0.074 9.136 1.00 93.62 99 GLU A C 1
ATOM 764 O O . GLU A 1 99 ? -14.753 0.695 9.917 1.00 93.62 99 GLU A O 1
ATOM 769 N N . LEU A 1 100 ? -14.757 -1.211 8.705 1.00 89.12 100 LEU A N 1
ATOM 770 C CA . LEU A 1 100 ? -16.104 -1.685 9.046 1.00 89.12 100 LEU A CA 1
ATOM 771 C C . LEU A 1 100 ? -16.104 -2.842 10.057 1.00 89.12 100 LEU A C 1
ATOM 773 O O . LEU A 1 100 ? -17.163 -3.417 10.325 1.00 89.12 100 LEU A O 1
ATOM 777 N N . CYS A 1 101 ? -14.927 -3.199 10.571 1.00 86.19 101 CYS A N 1
ATOM 778 C CA . CYS A 1 101 ? -14.838 -3.860 11.863 1.00 86.19 101 CYS A CA 1
ATOM 779 C C . CYS A 1 101 ? -15.130 -2.838 12.990 1.00 86.19 101 CYS A C 1
ATOM 781 O O . CYS A 1 101 ? -15.168 -3.281 14.149 1.00 86.19 101 CYS A O 1
#

Radius of gyration: 18.85 Å; chains: 1; bounding bo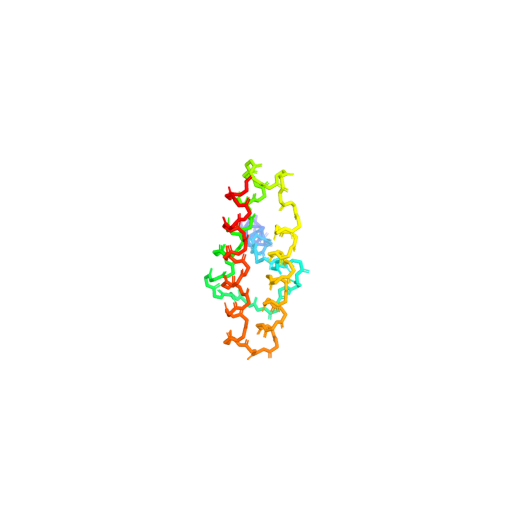x: 47×48×32 Å

pLDDT: mean 88.71, std 12.57, range [51.0, 98.75]